Protein AF-A0A8X6VRU9-F1 (afdb_monomer)

Secondary structure (DSSP, 8-state):
--TT-THHHHHHHHHHHHHHHHHHHHHTT----HHHHHHHHHHHHHHHHHS-SSPPPS-TT------HHHHHHSS-TTSPPPP--TTS-S----TT--

Foldseek 3Di:
DPPPCCVVVPVVVVVVVQLVVQLCVVCPPDDDDPVVVVVSSVVSVLCQQQDAPDDADPDPVGRDGDGNVCVVPVDHPPDDDDPDCPPPDPPPPPPPPD

Nearest PDB structures (foldseek):
  7ku7-assembly1_C  TM=6.496E-01  e=4.834E+00  Rous sarcoma virus (strain Schmidt-Ruppin A)
  7ku7-assembly1_F  TM=6.494E-01  e=5.886E+00  Rous sarcoma virus (strain Schmidt-Ruppin A)
  8aqu-assembly1_A  TM=2.360E-01  e=4.527E+00  Mus musculus

pLDDT: mean 82.71, std 13.65, range [41.28, 97.44]

Mean predicted aligned error: 10.75 Å

Solvent-accessible surface area (backbone atoms only — not comparable to full-atom values): 6355 Å² total; per-residue (Å²): 129,70,98,85,49,72,72,73,49,52,62,60,52,51,49,53,52,50,51,52,56,50,49,52,70,76,50,67,88,66,90,70,56,71,67,58,48,50,52,52,51,54,52,52,50,51,50,61,30,60,38,66,77,47,75,71,57,89,49,85,91,42,85,70,53,54,25,58,23,32,78,74,72,74,39,63,78,85,52,82,80,75,79,83,60,87,82,54,71,99,75,76,85,68,68,90,79,127

Sequence (98 aa):
MPPRAPNFGVLWEAGVKSFKFYLKRAVGNLKMTLEEFLTIITQIEGILNSRPITPLSEDIDDLEVLTPGHFLIGRPITSISEPNLLDKTENTLSRWQN

Organism: Trichonephila clavipes (NCBI:txid2585209)

Radius of gyration: 19.53 Å; Cα contacts (8 Å, |Δi|>4): 53; chains: 1; bounding box: 42×51×41 Å

Structure (mmCIF, N/CA/C/O backbone):
data_AF-A0A8X6VRU9-F1
#
_entry.id   AF-A0A8X6VRU9-F1
#
loop_
_atom_site.group_PDB
_atom_site.id
_atom_site.type_symbol
_atom_site.label_atom_id
_atom_site.label_alt_id
_atom_site.label_comp_id
_atom_site.label_asym_id
_atom_site.label_entity_id
_ato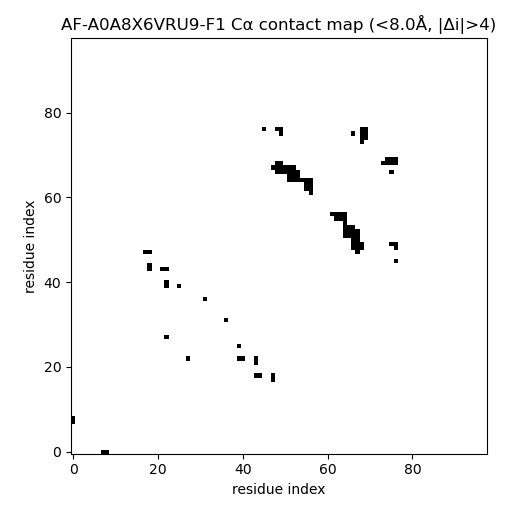m_site.label_seq_id
_atom_site.pdbx_PDB_ins_code
_atom_site.Cartn_x
_atom_site.Cartn_y
_atom_site.Cartn_z
_atom_site.occupancy
_atom_site.B_iso_or_equiv
_atom_site.auth_seq_id
_atom_site.auth_comp_id
_atom_site.auth_asym_id
_atom_site.auth_atom_id
_atom_site.pdbx_PDB_model_num
ATOM 1 N N . MET A 1 1 ? 16.841 -5.856 13.424 1.00 58.09 1 MET A N 1
ATOM 2 C CA . MET A 1 1 ? 17.629 -5.379 12.263 1.00 58.09 1 MET A CA 1
ATOM 3 C C . MET A 1 1 ? 19.104 -5.520 12.592 1.00 58.09 1 MET A C 1
ATOM 5 O O . MET A 1 1 ? 19.444 -5.291 13.751 1.00 58.09 1 MET A O 1
ATOM 9 N N . PRO A 1 2 ? 19.968 -5.925 11.646 1.00 66.12 2 PRO A N 1
ATOM 10 C CA . PRO A 1 2 ? 21.389 -6.048 11.930 1.00 66.12 2 PRO A CA 1
ATOM 11 C C . PRO A 1 2 ? 21.961 -4.657 12.267 1.00 66.12 2 PRO A C 1
ATOM 13 O O . PRO A 1 2 ? 21.716 -3.720 11.506 1.00 66.12 2 PRO A O 1
ATOM 16 N N . PRO A 1 3 ? 22.748 -4.497 13.347 1.00 61.38 3 PRO A N 1
ATOM 17 C CA . PRO A 1 3 ? 23.257 -3.196 13.808 1.00 61.38 3 PRO A CA 1
ATOM 18 C C . PRO A 1 3 ? 24.145 -2.419 12.815 1.00 61.38 3 PRO A C 1
ATOM 20 O O . PRO A 1 3 ? 24.578 -1.315 13.128 1.00 61.38 3 PRO A O 1
ATOM 23 N N . ARG A 1 4 ? 24.472 -2.985 11.644 1.00 58.00 4 ARG A N 1
ATOM 24 C CA . ARG A 1 4 ? 25.418 -2.422 10.661 1.00 58.00 4 ARG A CA 1
ATOM 25 C C . ARG A 1 4 ? 24.885 -2.370 9.227 1.00 58.00 4 ARG A C 1
ATOM 27 O O . ARG A 1 4 ? 25.672 -2.228 8.299 1.00 58.00 4 ARG A O 1
ATOM 34 N N . ALA A 1 5 ? 23.574 -2.487 9.030 1.00 64.94 5 ALA A N 1
ATOM 35 C CA . ALA A 1 5 ? 22.980 -2.457 7.693 1.00 64.94 5 ALA A CA 1
ATOM 36 C C . ALA A 1 5 ? 21.810 -1.448 7.620 1.00 64.94 5 ALA A C 1
ATOM 38 O O . ALA A 1 5 ? 20.650 -1.843 7.489 1.00 64.94 5 ALA A O 1
ATOM 39 N N . PRO A 1 6 ? 22.094 -0.135 7.760 1.00 62.00 6 PRO A N 1
ATOM 40 C CA . PRO A 1 6 ? 21.073 0.921 7.803 1.00 62.00 6 PRO A CA 1
ATOM 41 C C . PRO A 1 6 ? 20.242 1.014 6.513 1.00 62.00 6 PRO A C 1
ATOM 43 O O . PRO A 1 6 ? 19.087 1.425 6.545 1.00 62.00 6 PRO A O 1
ATOM 46 N N . ASN A 1 7 ? 20.787 0.554 5.386 1.00 67.62 7 ASN A N 1
ATOM 47 C CA . ASN A 1 7 ? 20.081 0.443 4.110 1.00 67.62 7 ASN A CA 1
ATOM 48 C C . ASN A 1 7 ? 18.876 -0.520 4.143 1.00 67.62 7 ASN A C 1
ATOM 50 O O . ASN A 1 7 ? 17.907 -0.275 3.429 1.00 67.62 7 ASN A O 1
ATOM 54 N N . PHE A 1 8 ? 18.873 -1.556 4.992 1.00 66.56 8 PHE A N 1
ATOM 55 C CA . PHE A 1 8 ? 17.709 -2.446 5.148 1.00 66.56 8 PHE A CA 1
ATOM 56 C C . PHE A 1 8 ? 16.517 -1.742 5.814 1.00 66.56 8 PHE A C 1
ATOM 58 O O . PHE A 1 8 ? 15.382 -2.197 5.686 1.00 66.56 8 PHE A O 1
ATOM 65 N N . GLY A 1 9 ? 16.758 -0.625 6.508 1.00 77.50 9 GLY A N 1
ATOM 66 C CA . GLY A 1 9 ? 15.706 0.188 7.113 1.00 77.50 9 GLY A CA 1
ATOM 67 C C . GLY A 1 9 ? 14.923 1.024 6.095 1.00 77.50 9 GLY A C 1
ATOM 68 O O . GLY A 1 9 ? 13.719 1.224 6.213 1.00 77.50 9 GLY A O 1
ATOM 69 N N . VAL A 1 10 ? 15.593 1.463 5.034 1.00 81.75 10 VAL A N 1
ATOM 70 C CA . VAL A 1 10 ? 15.065 2.497 4.136 1.00 81.75 10 VAL A CA 1
ATOM 71 C C . VAL A 1 10 ? 13.788 2.054 3.415 1.00 81.75 10 VAL A C 1
ATOM 73 O O . VAL A 1 10 ? 12.865 2.852 3.251 1.00 81.75 10 VAL A O 1
ATOM 76 N N . LEU A 1 11 ? 13.698 0.782 3.008 1.00 81.50 11 LEU A N 1
ATOM 77 C CA . LEU A 1 11 ? 12.546 0.285 2.251 1.00 81.50 11 LEU A CA 1
ATOM 78 C C . LEU A 1 11 ? 11.267 0.237 3.101 1.00 81.50 11 LEU A C 1
ATOM 80 O O . LEU A 1 11 ? 10.218 0.712 2.662 1.00 81.50 11 LEU A O 1
ATOM 84 N N . TRP A 1 12 ? 11.342 -0.295 4.326 1.00 83.44 12 TRP A N 1
ATOM 85 C CA . TRP A 1 12 ? 10.164 -0.351 5.199 1.00 83.44 12 TRP A CA 1
ATOM 86 C C . TRP A 1 12 ? 9.767 1.054 5.674 1.00 83.44 12 TRP A C 1
ATOM 88 O O . TRP A 1 12 ? 8.577 1.363 5.738 1.00 83.44 12 TRP A O 1
ATOM 98 N N . GLU A 1 13 ? 10.738 1.937 5.931 1.00 90.62 13 GLU A N 1
ATOM 99 C CA . GLU A 1 13 ? 10.483 3.339 6.281 1.00 90.62 13 GLU A CA 1
ATOM 100 C C . GLU A 1 13 ? 9.751 4.076 5.153 1.00 90.62 13 GLU A C 1
ATOM 102 O O . GLU A 1 13 ? 8.784 4.804 5.406 1.00 90.62 13 GLU A O 1
ATOM 107 N N . ALA A 1 14 ? 10.153 3.849 3.897 1.00 89.69 14 ALA A N 1
ATOM 108 C CA . ALA A 1 14 ? 9.470 4.382 2.722 1.00 89.69 14 ALA A CA 1
ATOM 109 C C . ALA A 1 14 ? 8.032 3.844 2.597 1.00 89.69 14 ALA A C 1
ATOM 111 O O . ALA A 1 14 ? 7.109 4.610 2.294 1.00 89.69 14 ALA A O 1
ATOM 112 N N . GLY A 1 15 ? 7.820 2.559 2.900 1.00 90.56 15 GLY A N 1
ATOM 113 C CA . GLY A 1 15 ? 6.492 1.946 2.979 1.00 90.56 15 GLY A CA 1
ATOM 114 C C . GLY A 1 15 ? 5.604 2.618 4.030 1.00 90.56 15 GLY A C 1
ATOM 115 O O . GLY A 1 15 ? 4.507 3.081 3.717 1.00 90.56 15 GLY A O 1
ATOM 116 N N . VAL A 1 16 ? 6.109 2.785 5.256 1.00 94.12 16 VAL A N 1
ATOM 117 C CA . VAL A 1 16 ? 5.385 3.452 6.354 1.00 94.12 16 VAL A CA 1
ATOM 118 C C . VAL A 1 16 ? 5.077 4.911 6.027 1.00 94.12 16 VAL A C 1
ATOM 120 O O . VAL A 1 16 ? 3.980 5.395 6.319 1.00 94.12 16 VAL A O 1
ATOM 123 N N . LYS A 1 17 ? 6.016 5.626 5.400 1.00 95.62 17 LYS A N 1
ATOM 124 C CA . LYS A 1 17 ? 5.803 7.004 4.942 1.00 95.62 17 LYS A CA 1
ATOM 125 C C . LYS A 1 17 ? 4.666 7.084 3.918 1.00 95.62 17 LYS A C 1
ATOM 127 O O . LYS A 1 17 ? 3.799 7.948 4.048 1.00 95.62 17 LYS A O 1
ATOM 132 N N . SER A 1 18 ? 4.651 6.175 2.945 1.00 94.81 18 SER A N 1
ATOM 133 C CA . SER A 1 18 ? 3.620 6.103 1.901 1.00 94.81 18 SER A CA 1
ATOM 134 C C . SER A 1 18 ? 2.250 5.760 2.488 1.00 94.81 18 SER A C 1
ATOM 136 O O . SER A 1 18 ? 1.274 6.454 2.217 1.00 94.81 18 SER A O 1
ATOM 138 N N . PHE A 1 19 ? 2.180 4.771 3.380 1.00 96.31 19 PH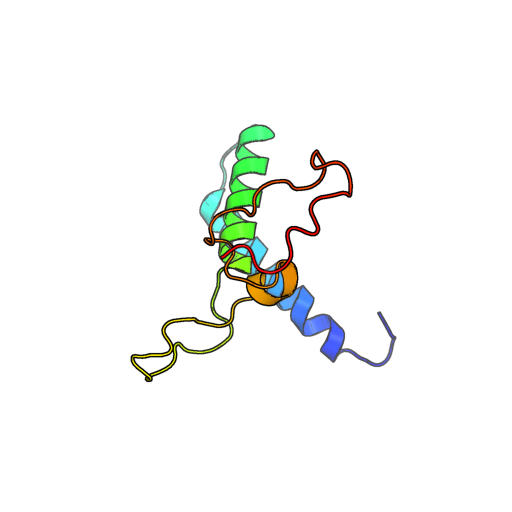E A N 1
ATOM 139 C CA . PHE A 1 19 ? 0.946 4.409 4.076 1.00 96.31 19 PHE A CA 1
ATOM 140 C C . PHE A 1 19 ? 0.351 5.592 4.851 1.00 96.31 19 PHE A C 1
ATOM 142 O O . PHE A 1 19 ? -0.809 5.950 4.654 1.00 96.31 19 PHE A O 1
ATOM 149 N N . LYS A 1 20 ? 1.163 6.267 5.679 1.00 96.19 20 LYS A N 1
ATOM 150 C CA . LYS A 1 20 ? 0.725 7.445 6.450 1.00 96.19 20 LYS A CA 1
ATOM 151 C C . LYS A 1 20 ? 0.227 8.576 5.550 1.00 96.19 20 LYS A C 1
ATOM 153 O O . LYS A 1 20 ? -0.726 9.264 5.917 1.00 96.19 20 LYS A O 1
ATOM 158 N N . PHE A 1 21 ? 0.861 8.775 4.393 1.00 96.31 21 PHE A N 1
ATOM 159 C CA . PHE A 1 21 ? 0.445 9.780 3.419 1.00 96.31 21 PHE A CA 1
ATOM 160 C C . PHE A 1 21 ? -0.980 9.524 2.912 1.00 96.31 21 PHE A C 1
ATOM 162 O O . PHE A 1 21 ? -1.809 10.435 2.964 1.00 96.31 21 PHE A O 1
ATOM 169 N N . TYR A 1 22 ? -1.284 8.299 2.478 1.00 96.62 22 TYR A N 1
ATOM 170 C CA . TYR A 1 22 ? -2.628 7.954 2.008 1.00 96.62 22 TYR A CA 1
ATOM 171 C C . TYR A 1 22 ? -3.648 7.946 3.145 1.00 96.62 22 TYR A C 1
ATOM 173 O O . TYR A 1 22 ? -4.713 8.541 3.001 1.00 96.62 22 TYR A O 1
ATOM 181 N N . LEU A 1 23 ? -3.296 7.376 4.301 1.00 96.38 23 LEU A N 1
ATOM 182 C CA . LEU A 1 23 ? -4.187 7.298 5.457 1.00 96.38 23 LEU A CA 1
ATOM 183 C C . LEU A 1 23 ? -4.655 8.685 5.907 1.00 96.38 23 LEU A C 1
ATOM 185 O O . LEU A 1 23 ? -5.850 8.912 6.077 1.00 96.38 23 LEU A O 1
ATOM 189 N N . LYS A 1 24 ? -3.731 9.645 6.036 1.00 95.50 24 LYS A N 1
ATOM 190 C CA 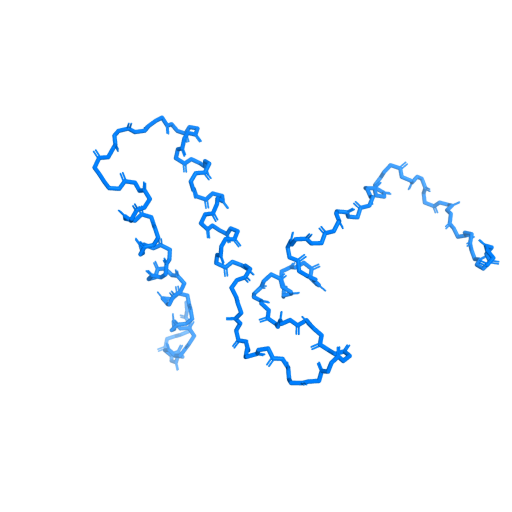. LYS A 1 24 ? -4.071 11.013 6.450 1.00 95.50 24 LYS A CA 1
ATOM 191 C C . LYS A 1 24 ? -5.020 11.701 5.462 1.00 95.50 24 LYS A C 1
ATOM 193 O O . LYS A 1 24 ? -5.853 12.496 5.887 1.00 95.50 24 LYS A O 1
ATOM 198 N N . ARG A 1 25 ? -4.894 11.411 4.162 1.00 94.94 25 ARG A N 1
ATOM 199 C CA . ARG A 1 25 ? -5.744 11.987 3.105 1.00 94.94 25 ARG A CA 1
ATOM 200 C C . ARG A 1 25 ? -7.116 11.325 3.029 1.00 94.94 25 ARG A C 1
ATOM 202 O O . ARG A 1 25 ? -8.086 12.030 2.794 1.00 94.94 25 ARG A O 1
ATOM 209 N N . ALA A 1 26 ? -7.183 10.010 3.220 1.00 94.25 26 ALA A N 1
ATOM 210 C CA . ALA A 1 26 ? -8.435 9.260 3.185 1.00 94.25 26 ALA A CA 1
ATOM 211 C C . ALA A 1 26 ? -9.301 9.529 4.427 1.00 94.25 26 ALA A C 1
ATOM 213 O O . ALA A 1 26 ? -10.508 9.697 4.310 1.00 94.25 26 ALA A O 1
ATOM 214 N N . VAL A 1 27 ? -8.680 9.602 5.609 1.00 94.12 27 VAL A N 1
ATOM 215 C CA . VAL A 1 27 ? -9.391 9.689 6.896 1.00 94.12 27 VAL A CA 1
ATOM 216 C C . VAL A 1 27 ? -9.625 11.129 7.355 1.00 94.12 27 VAL A C 1
ATOM 218 O O . VAL A 1 27 ? -10.694 11.462 7.866 1.00 94.12 27 VAL A O 1
ATOM 221 N N . GLY A 1 28 ? -8.617 11.998 7.232 1.00 89.25 28 GLY A N 1
ATOM 222 C CA . GLY A 1 28 ? -8.672 13.344 7.805 1.00 89.25 28 GLY A CA 1
ATOM 223 C C . GLY A 1 28 ? -8.974 13.330 9.312 1.00 89.25 28 GLY A C 1
ATOM 224 O O . GLY A 1 28 ? -8.224 12.742 10.087 1.00 89.25 28 GLY A O 1
ATOM 225 N N . ASN A 1 29 ? -10.070 13.988 9.710 1.00 88.56 29 ASN A N 1
ATOM 226 C CA . ASN A 1 29 ? -10.545 14.094 11.100 1.00 88.56 29 ASN A CA 1
ATOM 227 C C . ASN A 1 29 ? -11.848 13.306 11.353 1.00 88.56 29 ASN A C 1
ATOM 229 O O . ASN A 1 29 ? -12.570 13.591 12.312 1.00 88.56 29 ASN A O 1
ATOM 233 N N . LEU A 1 30 ? -12.196 12.365 10.474 1.00 91.19 30 LEU A N 1
ATOM 234 C CA . LEU A 1 30 ? -13.435 11.601 10.587 1.00 91.19 30 LEU A CA 1
ATOM 235 C C . LEU A 1 30 ? -13.368 10.611 11.757 1.00 91.19 30 LEU A C 1
ATOM 237 O O . LEU A 1 30 ? -12.348 9.962 11.991 1.00 91.19 30 LEU A O 1
ATOM 241 N N . LYS A 1 31 ? -14.483 10.474 12.481 1.00 90.50 31 LYS A N 1
ATOM 242 C CA . LYS A 1 31 ? -14.697 9.347 13.394 1.00 90.50 31 LYS A CA 1
ATOM 243 C C . LYS A 1 31 ? -15.269 8.203 12.573 1.00 90.50 31 LYS A C 1
ATOM 245 O O . LYS A 1 31 ? -16.314 8.376 11.958 1.00 90.50 31 LYS A O 1
ATOM 250 N N . MET A 1 32 ? -14.579 7.074 12.574 1.00 93.38 32 MET A N 1
ATOM 251 C CA . MET A 1 32 ? -14.959 5.888 11.815 1.00 93.38 32 MET A CA 1
ATOM 252 C C . MET A 1 32 ? -15.180 4.724 12.766 1.00 93.38 32 MET A C 1
ATOM 254 O O . MET A 1 32 ? -14.552 4.629 13.825 1.00 93.38 32 MET A O 1
ATOM 258 N N . THR A 1 33 ? -16.062 3.831 12.359 1.00 96.69 33 THR A N 1
ATOM 259 C CA . THR A 1 33 ? -16.172 2.490 12.916 1.00 96.69 33 THR A CA 1
ATOM 260 C C . THR A 1 33 ? -14.932 1.662 12.569 1.00 96.69 33 THR A C 1
ATOM 262 O O . THR A 1 33 ? -14.126 2.016 11.702 1.00 96.69 33 THR A O 1
ATOM 265 N N . LEU A 1 34 ? -14.772 0.526 13.251 1.00 96.12 34 LEU A N 1
ATOM 266 C CA . LEU A 1 34 ? -13.698 -0.417 12.947 1.00 96.12 34 LEU A CA 1
ATOM 267 C C . LEU A 1 34 ? -13.797 -0.942 11.505 1.00 96.12 34 LEU A C 1
ATOM 269 O O . LEU A 1 34 ? -12.779 -1.064 10.833 1.00 96.12 34 LEU A O 1
ATOM 273 N N . GLU A 1 35 ? -15.008 -1.224 11.028 1.00 97.44 35 GLU A N 1
ATOM 274 C CA . GLU A 1 35 ? -15.254 -1.768 9.688 1.00 97.44 35 GLU A CA 1
ATOM 275 C C . GLU A 1 35 ? -14.861 -0.780 8.580 1.00 97.44 35 GLU A C 1
ATOM 277 O O . GLU A 1 35 ? -14.152 -1.137 7.636 1.00 97.44 35 GLU A O 1
ATOM 282 N N . GLU A 1 36 ? -15.237 0.490 8.733 1.00 96.12 36 GLU A N 1
ATOM 283 C CA . GLU A 1 36 ? -14.834 1.560 7.815 1.00 96.12 36 GLU A CA 1
ATOM 284 C C . GLU A 1 36 ? -13.311 1.743 7.811 1.00 96.12 36 GLU A C 1
ATOM 286 O O . GLU A 1 36 ? -12.694 1.868 6.752 1.00 96.12 36 GLU A O 1
ATOM 291 N N . PHE A 1 37 ? -12.681 1.703 8.990 1.00 95.62 37 PHE A N 1
ATOM 292 C CA . PHE A 1 37 ? -11.230 1.819 9.103 1.00 95.62 37 PHE A CA 1
ATOM 293 C C . PHE A 1 37 ? -10.498 0.657 8.419 1.00 95.62 37 PHE A C 1
ATOM 295 O O . PHE A 1 37 ? -9.543 0.888 7.676 1.00 95.62 37 PHE A O 1
ATOM 302 N N . LEU A 1 38 ? -10.960 -0.579 8.629 1.00 96.94 38 LEU A N 1
ATOM 303 C CA . LEU A 1 38 ? -10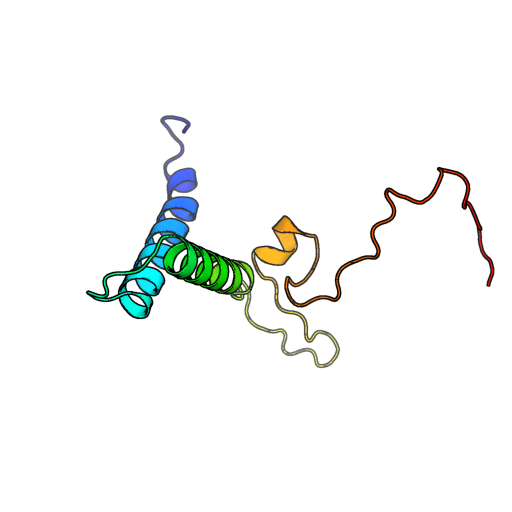.404 -1.764 7.974 1.00 96.94 38 LEU A CA 1
ATOM 304 C C . LEU A 1 38 ? -10.535 -1.667 6.455 1.00 96.94 38 LEU A C 1
ATOM 306 O O . LEU A 1 38 ? -9.557 -1.892 5.747 1.00 96.94 38 LEU A O 1
ATOM 310 N N . THR A 1 39 ? -11.696 -1.234 5.965 1.00 96.56 39 THR A N 1
ATOM 311 C CA . THR A 1 39 ? -11.934 -1.038 4.531 1.00 96.56 39 THR A CA 1
ATOM 312 C C . THR A 1 39 ? -10.930 -0.056 3.924 1.00 96.56 39 THR A C 1
ATOM 314 O O . THR A 1 39 ? -10.331 -0.337 2.884 1.00 96.56 39 THR A O 1
ATOM 317 N N . ILE A 1 40 ? -10.688 1.079 4.587 1.00 96.44 40 ILE A N 1
ATOM 318 C CA . ILE A 1 40 ? -9.709 2.073 4.126 1.00 96.44 40 ILE A CA 1
ATOM 319 C C . ILE A 1 40 ? -8.296 1.488 4.117 1.00 96.44 40 ILE A C 1
ATOM 321 O O . ILE A 1 40 ? -7.555 1.699 3.156 1.00 96.44 40 ILE A O 1
ATOM 325 N N . ILE A 1 41 ? -7.906 0.746 5.156 1.00 96.19 41 ILE A N 1
ATOM 326 C CA . ILE A 1 41 ? -6.585 0.110 5.202 1.00 96.19 41 ILE A CA 1
ATOM 327 C C . ILE A 1 41 ? -6.414 -0.871 4.043 1.00 96.19 41 ILE A C 1
ATOM 329 O O . ILE A 1 41 ? -5.395 -0.796 3.360 1.00 96.19 41 ILE A O 1
ATOM 333 N N . THR A 1 42 ? -7.403 -1.726 3.777 1.00 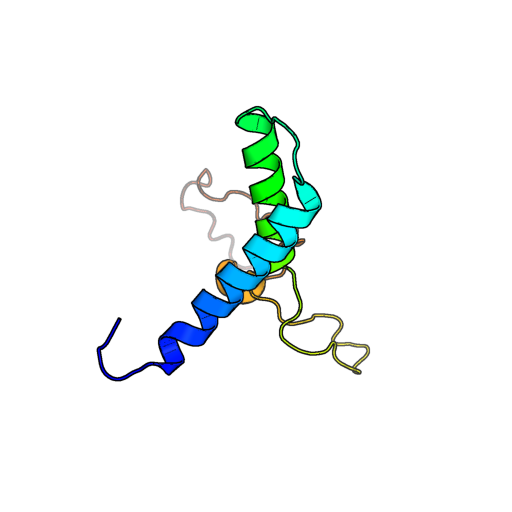95.69 42 THR A N 1
ATOM 334 C CA . THR A 1 42 ? -7.362 -2.681 2.660 1.00 95.69 42 THR A CA 1
ATOM 335 C C . THR A 1 42 ? -7.230 -1.971 1.312 1.00 95.69 42 THR A C 1
ATOM 337 O O . THR A 1 42 ? -6.459 -2.395 0.453 1.00 95.69 42 THR A O 1
ATOM 340 N N . GLN A 1 43 ? -7.916 -0.841 1.118 1.00 95.56 43 GLN A N 1
ATOM 341 C CA . GLN A 1 43 ? -7.762 -0.041 -0.101 1.00 95.56 43 GLN A CA 1
ATOM 342 C C . GLN A 1 43 ? -6.358 0.564 -0.223 1.00 95.56 43 GLN A C 1
ATOM 344 O O . GLN A 1 43 ? -5.755 0.515 -1.296 1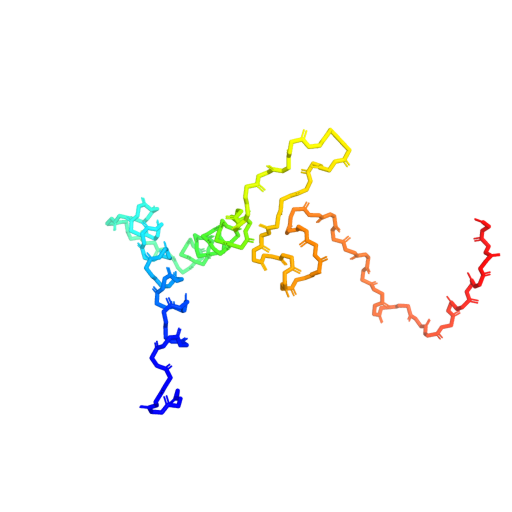.00 95.56 43 GLN A O 1
ATOM 349 N N . ILE A 1 44 ? -5.810 1.116 0.866 1.00 96.38 44 ILE A N 1
ATOM 350 C CA . ILE A 1 44 ? -4.450 1.674 0.877 1.00 96.38 44 ILE A CA 1
ATOM 351 C C . ILE A 1 44 ? -3.420 0.582 0.588 1.00 96.38 44 ILE A C 1
ATOM 353 O O . ILE A 1 44 ? -2.507 0.806 -0.203 1.00 96.38 44 ILE A O 1
ATOM 357 N N . GLU A 1 45 ? -3.564 -0.594 1.193 1.00 94.06 45 GLU A N 1
ATOM 358 C CA . GLU A 1 45 ? -2.729 -1.759 0.910 1.00 94.06 45 GLU A CA 1
ATOM 359 C C . GLU A 1 45 ? -2.761 -2.113 -0.582 1.00 94.06 45 GLU A C 1
ATOM 361 O O . GLU A 1 45 ? -1.707 -2.215 -1.213 1.00 94.06 45 GLU A O 1
ATOM 366 N N . GLY A 1 46 ? -3.959 -2.216 -1.168 1.00 92.69 46 GLY A N 1
ATOM 367 C CA . GLY A 1 46 ? -4.131 -2.483 -2.595 1.00 92.69 46 GLY A CA 1
ATOM 368 C C . GLY A 1 46 ? -3.427 -1.449 -3.479 1.00 92.69 46 GLY A C 1
ATOM 369 O O . GLY A 1 46 ? -2.741 -1.821 -4.433 1.00 92.69 46 GLY A O 1
ATOM 370 N N . ILE A 1 47 ? -3.522 -0.160 -3.131 1.00 93.44 47 ILE A N 1
ATOM 371 C CA . ILE A 1 47 ? -2.825 0.929 -3.834 1.00 93.44 47 ILE A CA 1
ATOM 372 C C . ILE A 1 47 ? -1.307 0.760 -3.740 1.00 93.44 47 ILE A C 1
ATOM 374 O O . ILE A 1 47 ? -0.615 0.852 -4.754 1.00 93.44 47 ILE A O 1
ATOM 378 N N . LEU A 1 48 ? -0.774 0.526 -2.539 1.00 93.69 48 LEU A N 1
ATOM 379 C CA . LEU A 1 48 ? 0.669 0.402 -2.329 1.00 93.69 48 LEU A CA 1
ATOM 380 C C . LEU A 1 48 ? 1.244 -0.807 -3.070 1.00 93.69 48 LEU A C 1
ATOM 382 O O . LEU A 1 48 ? 2.299 -0.689 -3.691 1.00 93.69 48 LEU A O 1
ATOM 386 N N . ASN A 1 49 ? 0.535 -1.934 -3.056 1.00 92.75 49 ASN A N 1
ATOM 387 C CA . ASN A 1 49 ? 0.995 -3.155 -3.704 1.00 92.75 49 ASN A CA 1
ATOM 388 C C . ASN A 1 49 ? 0.795 -3.145 -5.228 1.00 92.75 49 ASN A C 1
ATOM 390 O O . ASN A 1 49 ? 1.513 -3.843 -5.939 1.00 92.75 49 ASN A O 1
ATOM 394 N N . SER A 1 50 ? -0.122 -2.330 -5.753 1.00 90.56 50 SER A N 1
ATOM 395 C CA . SER A 1 50 ? -0.336 -2.186 -7.204 1.00 90.56 50 SER A CA 1
ATOM 396 C C . SER A 1 50 ? 0.486 -1.055 -7.828 1.00 90.56 50 SER A C 1
ATOM 398 O O . SER A 1 50 ? 0.458 -0.870 -9.042 1.00 90.56 50 SER A O 1
ATOM 400 N N . ARG A 1 51 ? 1.214 -0.271 -7.024 1.00 90.00 51 ARG A N 1
ATOM 401 C CA . ARG A 1 51 ? 1.993 0.868 -7.516 1.00 90.00 51 ARG A CA 1
ATOM 402 C C . ARG A 1 51 ? 3.211 0.390 -8.325 1.00 90.00 51 ARG A C 1
ATOM 404 O O . ARG A 1 51 ? 4.005 -0.380 -7.788 1.00 90.00 51 ARG A O 1
ATOM 411 N N . PRO A 1 52 ? 3.428 0.897 -9.550 1.00 90.50 52 PRO A N 1
ATOM 412 C CA . PRO A 1 52 ? 4.639 0.633 -10.325 1.00 90.50 52 PRO A CA 1
ATOM 413 C C . PRO A 1 52 ? 5.932 0.941 -9.560 1.00 90.50 52 PRO A C 1
ATOM 415 O O . PRO A 1 52 ? 6.062 2.015 -8.961 1.00 90.50 52 PRO A O 1
ATOM 418 N N . ILE A 1 53 ? 6.893 0.015 -9.598 1.00 90.12 53 ILE A N 1
ATOM 419 C CA . ILE A 1 53 ? 8.281 0.245 -9.156 1.00 90.12 53 ILE A CA 1
ATOM 420 C C . ILE A 1 53 ? 9.240 0.455 -10.328 1.00 90.12 53 ILE A C 1
ATOM 422 O O . ILE A 1 53 ? 10.311 1.028 -10.138 1.00 90.12 53 ILE A O 1
ATOM 426 N N . THR A 1 54 ? 8.844 0.037 -11.528 1.00 87.81 54 THR A N 1
ATOM 427 C CA . THR A 1 54 ? 9.531 0.333 -12.787 1.00 87.81 54 THR A CA 1
ATOM 428 C C . THR A 1 54 ? 8.646 1.229 -13.655 1.00 87.81 54 THR A C 1
ATOM 430 O O . THR A 1 54 ? 7.428 1.260 -13.460 1.00 87.81 54 THR A O 1
ATOM 433 N N . PRO A 1 55 ? 9.222 1.994 -14.596 1.00 85.81 55 PRO A N 1
ATOM 434 C CA . PRO A 1 55 ? 8.431 2.591 -15.666 1.00 85.81 55 PRO A CA 1
ATOM 435 C C . PRO A 1 55 ? 7.731 1.500 -16.489 1.00 85.81 55 PRO A C 1
ATOM 437 O O . PRO A 1 55 ? 8.164 0.345 -16.492 1.00 85.81 55 PRO A O 1
ATOM 440 N N . LEU A 1 56 ? 6.646 1.882 -17.165 1.00 86.19 56 LEU A N 1
ATOM 441 C CA . LEU A 1 56 ? 6.014 1.039 -18.178 1.00 86.19 56 LEU A CA 1
ATOM 442 C C . LEU A 1 56 ? 6.984 0.862 -19.355 1.00 86.19 56 LEU A C 1
ATOM 444 O O . LEU A 1 56 ? 7.705 1.806 -19.688 1.00 86.19 56 LEU A O 1
ATOM 448 N N . SER A 1 57 ? 6.999 -0.328 -19.952 1.00 86.81 57 SER A N 1
ATOM 449 C CA . SER A 1 57 ? 7.780 -0.587 -21.160 1.00 86.81 57 SER A CA 1
ATOM 450 C C . SER A 1 57 ? 7.283 0.269 -22.331 1.00 86.81 57 SER A C 1
ATOM 452 O O . SER A 1 57 ? 6.108 0.633 -22.402 1.00 86.81 57 SER A O 1
ATOM 454 N N . GLU A 1 58 ? 8.188 0.607 -23.249 1.00 85.88 58 GLU A N 1
ATOM 455 C CA . GLU A 1 58 ? 7.836 1.228 -24.536 1.00 85.88 58 GLU A CA 1
ATOM 456 C C . GLU A 1 58 ? 7.487 0.176 -25.602 1.00 85.88 58 GLU A C 1
ATOM 458 O O . GLU A 1 58 ? 7.010 0.526 -26.683 1.00 85.88 58 GLU A O 1
ATOM 463 N N . ASP A 1 59 ? 7.730 -1.103 -25.305 1.00 88.12 59 ASP A N 1
ATOM 464 C CA . ASP A 1 59 ? 7.371 -2.215 -26.174 1.00 88.12 59 ASP A CA 1
ATOM 465 C C . ASP A 1 59 ? 5.850 -2.431 -26.159 1.00 88.12 59 ASP A C 1
ATOM 467 O O . ASP A 1 59 ? 5.219 -2.515 -25.107 1.00 88.12 59 ASP A O 1
ATOM 471 N N . ILE A 1 60 ? 5.257 -2.516 -27.349 1.00 81.69 60 ILE A N 1
ATOM 472 C CA . ILE A 1 60 ? 3.813 -2.699 -27.533 1.00 81.69 60 ILE A CA 1
ATOM 473 C C . ILE A 1 60 ? 3.385 -4.096 -27.062 1.00 81.69 60 ILE A C 1
ATOM 475 O O . ILE A 1 60 ? 2.246 -4.267 -26.625 1.00 81.69 60 ILE A O 1
ATOM 479 N N . ASP A 1 61 ? 4.297 -5.070 -27.124 1.00 85.44 61 ASP A N 1
ATOM 480 C CA . ASP A 1 61 ? 4.041 -6.447 -26.709 1.00 85.44 61 ASP A CA 1
ATOM 481 C C . ASP A 1 61 ? 4.243 -6.659 -25.191 1.00 85.44 61 ASP A C 1
ATOM 483 O O . ASP A 1 61 ? 3.801 -7.677 -24.656 1.00 85.44 61 ASP A O 1
ATOM 487 N N . ASP A 1 62 ? 4.838 -5.691 -24.475 1.00 82.12 62 ASP A N 1
ATOM 488 C CA . ASP A 1 62 ? 5.070 -5.734 -23.023 1.00 82.12 62 ASP A CA 1
ATOM 489 C C . ASP A 1 62 ? 4.313 -4.614 -22.293 1.00 82.12 62 ASP A C 1
ATOM 491 O O . ASP A 1 62 ? 4.837 -3.552 -21.959 1.00 82.12 62 ASP A O 1
ATOM 495 N N . LEU A 1 63 ? 3.031 -4.857 -22.035 1.00 77.38 63 LEU A N 1
ATOM 496 C CA . LEU A 1 63 ? 2.153 -3.892 -21.365 1.00 77.38 63 LEU A CA 1
ATOM 497 C C . LEU A 1 63 ? 2.149 -4.039 -19.835 1.00 77.38 63 LEU A C 1
ATOM 499 O O . LEU A 1 63 ? 1.374 -3.358 -19.155 1.00 77.38 63 LEU A O 1
ATOM 503 N N . GLU A 1 64 ? 2.968 -4.935 -19.279 1.00 83.94 64 GLU A N 1
ATOM 504 C CA . GLU A 1 64 ? 2.981 -5.223 -17.850 1.00 83.94 64 GLU A CA 1
ATOM 505 C C . GLU A 1 64 ? 4.046 -4.394 -17.129 1.00 83.94 64 GLU A C 1
ATOM 507 O O . GLU A 1 64 ? 5.191 -4.259 -17.551 1.00 83.94 64 GLU A O 1
ATOM 512 N N . VAL A 1 65 ? 3.661 -3.801 -16.001 1.00 89.25 65 VAL A N 1
ATOM 513 C CA . VAL A 1 65 ? 4.573 -3.011 -15.176 1.00 89.25 65 VAL A CA 1
ATOM 514 C C . VAL A 1 65 ? 4.875 -3.749 -13.887 1.00 89.25 65 VAL A C 1
ATOM 516 O O . VAL A 1 65 ? 3.967 -4.244 -13.221 1.00 89.25 65 VAL A O 1
ATOM 519 N N . LEU A 1 66 ? 6.145 -3.780 -13.486 1.00 90.12 66 LEU A N 1
ATOM 520 C CA . LEU A 1 66 ? 6.534 -4.440 -12.251 1.00 90.12 66 LEU A CA 1
ATOM 521 C C . LEU A 1 66 ? 6.023 -3.641 -11.045 1.00 90.12 66 LEU A C 1
ATOM 523 O O . LEU A 1 66 ? 6.274 -2.440 -10.903 1.00 90.12 66 LEU A O 1
ATOM 527 N N . THR A 1 67 ? 5.321 -4.325 -10.146 1.00 91.56 67 THR A N 1
ATOM 528 C CA . THR A 1 67 ? 4.750 -3.766 -8.906 1.00 91.56 67 THR A CA 1
ATOM 529 C C . THR A 1 67 ? 5.141 -4.633 -7.707 1.00 91.56 67 THR A C 1
ATOM 531 O O . THR A 1 67 ? 5.480 -5.804 -7.892 1.00 91.56 67 THR A O 1
ATOM 534 N N . PRO A 1 68 ? 5.062 -4.129 -6.461 1.00 91.00 68 PRO A N 1
ATOM 535 C CA . PRO A 1 68 ? 5.306 -4.944 -5.273 1.00 91.00 68 PRO A CA 1
ATOM 536 C C . PRO A 1 68 ? 4.406 -6.185 -5.203 1.00 91.00 68 PRO A C 1
ATOM 538 O O . PRO A 1 68 ? 4.860 -7.240 -4.771 1.00 91.00 68 PRO A O 1
ATOM 541 N N . GLY A 1 69 ? 3.165 -6.089 -5.690 1.00 90.44 69 GLY A N 1
ATOM 542 C CA . GLY A 1 69 ? 2.221 -7.202 -5.771 1.00 90.44 69 GLY A CA 1
ATOM 543 C C . GLY A 1 69 ? 2.771 -8.403 -6.541 1.00 90.44 69 GLY A C 1
ATOM 544 O O . GLY A 1 69 ? 2.574 -9.532 -6.103 1.00 90.44 69 GLY A O 1
ATOM 545 N N . HIS A 1 70 ? 3.566 -8.179 -7.592 1.00 91.19 70 HIS A N 1
ATOM 546 C CA . HIS A 1 70 ? 4.209 -9.267 -8.337 1.00 91.19 70 HIS A CA 1
ATOM 547 C C . HIS A 1 70 ? 5.133 -10.113 -7.458 1.00 91.19 70 HIS A C 1
ATOM 549 O O . HIS A 1 70 ? 5.182 -11.327 -7.614 1.00 91.19 70 HIS A O 1
ATOM 555 N N . PHE A 1 71 ? 5.821 -9.511 -6.487 1.00 88.88 71 PHE A N 1
ATOM 556 C CA . PHE A 1 71 ? 6.670 -10.258 -5.555 1.00 88.88 71 PHE A CA 1
ATOM 557 C C . PHE A 1 71 ? 5.870 -10.983 -4.470 1.00 88.88 71 PHE A C 1
ATOM 559 O O . PHE A 1 71 ? 6.363 -11.953 -3.902 1.00 88.88 71 PHE A O 1
ATOM 566 N N . LEU A 1 72 ? 4.658 -10.512 -4.163 1.00 86.94 72 LEU A N 1
ATOM 567 C CA . LEU A 1 72 ? 3.803 -11.100 -3.131 1.00 86.94 72 LEU A CA 1
ATOM 568 C C . LEU A 1 72 ? 3.009 -12.301 -3.647 1.00 86.94 72 LEU A C 1
ATOM 570 O O . LEU A 1 72 ? 2.887 -13.294 -2.938 1.00 86.94 72 LEU A O 1
ATOM 574 N N . ILE A 1 73 ? 2.459 -12.201 -4.860 1.00 85.44 73 ILE A N 1
ATOM 575 C CA . ILE A 1 73 ? 1.541 -13.207 -5.419 1.00 85.44 73 ILE A CA 1
ATOM 576 C C . ILE A 1 73 ? 1.995 -13.775 -6.773 1.00 85.44 73 ILE A C 1
ATOM 578 O O . ILE A 1 73 ? 1.288 -14.596 -7.348 1.00 85.44 73 ILE A O 1
ATOM 582 N N . GLY A 1 74 ? 3.141 -13.335 -7.301 1.00 83.62 74 GLY A N 1
ATOM 583 C CA . GLY A 1 74 ? 3.688 -13.790 -8.587 1.00 83.62 74 GLY A CA 1
ATOM 584 C C . GLY A 1 74 ? 3.081 -13.125 -9.828 1.00 83.62 74 GLY A C 1
ATOM 585 O O . GLY A 1 74 ? 3.433 -13.503 -10.938 1.0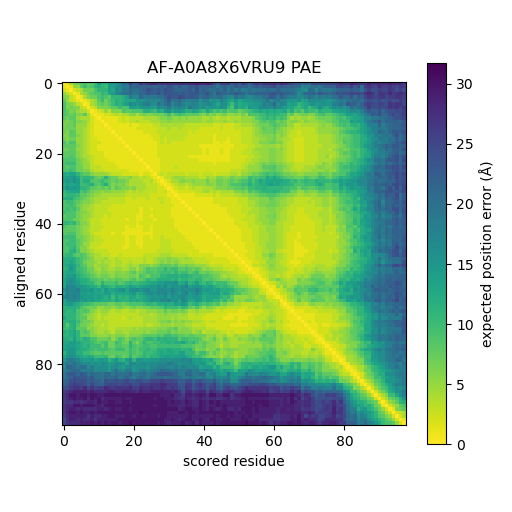0 83.62 74 GLY A O 1
ATOM 586 N N . ARG A 1 75 ? 2.156 -12.171 -9.658 1.00 81.19 75 ARG A N 1
ATOM 587 C CA . ARG A 1 75 ? 1.350 -11.556 -10.730 1.00 81.19 75 ARG A CA 1
ATOM 588 C C . ARG A 1 75 ? 0.732 -10.218 -10.285 1.00 81.19 75 ARG A C 1
ATOM 590 O O . ARG A 1 75 ? 0.811 -9.892 -9.095 1.00 81.19 75 ARG A O 1
ATOM 597 N N . PRO A 1 76 ? 0.072 -9.449 -11.169 1.00 83.44 76 PRO A N 1
ATOM 598 C CA . PRO A 1 76 ? -0.672 -8.262 -10.766 1.00 83.44 76 PRO A CA 1
ATOM 599 C C . PRO A 1 76 ? -1.784 -8.604 -9.773 1.00 83.44 76 PRO A C 1
ATOM 601 O O . PRO A 1 76 ? -2.510 -9.582 -9.948 1.00 83.44 76 PRO A O 1
ATOM 604 N N . ILE A 1 77 ? -1.989 -7.756 -8.763 1.00 81.00 77 ILE A N 1
ATOM 605 C CA . ILE A 1 77 ? -3.081 -7.914 -7.778 1.00 81.00 77 ILE A CA 1
ATOM 606 C C . ILE A 1 77 ? -4.473 -7.827 -8.414 1.00 81.00 77 ILE A C 1
ATOM 608 O O . ILE A 1 77 ? -5.433 -8.371 -7.881 1.00 81.00 77 ILE A O 1
ATOM 612 N N . THR A 1 78 ? -4.581 -7.184 -9.573 1.00 79.25 78 THR A N 1
ATOM 613 C CA . THR A 1 78 ? -5.813 -7.088 -10.364 1.00 79.25 78 THR A CA 1
ATOM 614 C C . THR A 1 78 ? -6.090 -8.326 -11.221 1.00 79.25 78 THR A C 1
ATOM 616 O O . THR A 1 78 ? -7.115 -8.372 -11.899 1.00 79.25 78 THR A O 1
ATOM 619 N N . SER A 1 79 ? -5.191 -9.315 -11.229 1.00 80.38 79 SER A N 1
ATOM 620 C CA . SER A 1 79 ? -5.386 -10.554 -11.981 1.00 80.38 79 SER A CA 1
ATOM 621 C C . SER A 1 79 ? -6.554 -11.376 -11.429 1.00 80.38 79 SER A C 1
ATOM 623 O O . SER A 1 79 ? -6.900 -11.315 -10.247 1.00 80.38 79 SER A O 1
ATOM 625 N N . ILE A 1 80 ? -7.176 -12.163 -12.307 1.00 78.50 80 ILE A N 1
ATOM 626 C CA . ILE A 1 80 ? -8.284 -13.045 -11.936 1.00 78.50 80 ILE A CA 1
ATOM 627 C C . ILE A 1 80 ? -7.782 -14.052 -10.896 1.00 78.50 80 ILE A C 1
ATOM 629 O O . ILE A 1 80 ? -6.755 -14.707 -11.100 1.00 78.50 80 ILE A O 1
ATOM 633 N N . SER A 1 81 ? -8.507 -14.184 -9.783 1.00 74.94 81 SER A N 1
ATOM 634 C CA . SER A 1 81 ? -8.177 -15.148 -8.734 1.00 74.94 81 SER A CA 1
ATOM 635 C C . SER A 1 81 ? -8.082 -16.559 -9.312 1.00 74.94 81 SER A C 1
ATOM 637 O O . SER A 1 81 ? -8.915 -16.969 -10.120 1.00 74.94 81 SER A O 1
ATOM 639 N N . GLU A 1 82 ? -7.052 -17.303 -8.907 1.00 71.69 82 GLU A N 1
ATOM 640 C CA . GLU A 1 82 ? -6.930 -18.694 -9.339 1.00 71.69 82 GLU A CA 1
ATOM 641 C C . GLU A 1 82 ? -8.030 -19.527 -8.679 1.00 71.69 82 GLU A C 1
ATOM 643 O O . GLU A 1 82 ? -8.412 -19.242 -7.536 1.00 71.69 82 GLU A O 1
ATOM 648 N N . PRO A 1 83 ? -8.563 -20.543 -9.377 1.00 75.12 83 PRO A N 1
ATOM 649 C CA . PRO A 1 83 ? -9.534 -21.441 -8.779 1.00 75.12 83 PRO A CA 1
ATOM 650 C C . PRO A 1 83 ? -8.916 -22.103 -7.546 1.00 75.12 83 PRO A C 1
ATOM 652 O O . PRO A 1 83 ? -7.778 -22.567 -7.584 1.00 75.12 83 PRO A O 1
ATOM 655 N N . ASN A 1 84 ? -9.667 -22.157 -6.446 1.00 73.88 84 ASN A N 1
ATOM 656 C CA . ASN A 1 84 ? -9.212 -22.825 -5.235 1.00 73.88 84 ASN A CA 1
ATOM 657 C C . ASN A 1 84 ? -9.085 -24.334 -5.516 1.00 73.88 84 ASN A C 1
ATOM 659 O O . ASN A 1 84 ? -10.083 -25.021 -5.727 1.00 73.88 84 ASN A O 1
ATOM 663 N N . LEU A 1 85 ? -7.849 -24.836 -5.582 1.00 72.31 85 LEU A N 1
ATOM 664 C CA . LEU A 1 85 ? -7.564 -26.244 -5.873 1.00 72.31 85 LEU A CA 1
ATOM 665 C C . LEU A 1 85 ? -7.530 -27.119 -4.609 1.00 72.31 85 LEU A C 1
ATOM 667 O O . LEU A 1 85 ? -7.287 -28.314 -4.730 1.00 72.31 85 LEU A O 1
ATOM 671 N N . LEU A 1 86 ? -7.778 -26.565 -3.415 1.00 69.19 86 LEU A N 1
ATOM 672 C CA . LEU A 1 86 ? -7.681 -27.309 -2.150 1.00 69.19 86 LEU A CA 1
ATOM 673 C C . LEU A 1 86 ? -8.796 -28.358 -1.989 1.00 69.19 86 LEU A C 1
ATOM 675 O O . LEU A 1 86 ? -8.586 -29.350 -1.300 1.00 69.19 86 LEU A O 1
ATOM 679 N N . ASP A 1 87 ? -9.931 -28.186 -2.676 1.00 61.81 87 ASP A N 1
ATOM 680 C CA . ASP A 1 87 ? -11.012 -29.185 -2.748 1.00 61.81 87 ASP A CA 1
ATOM 681 C C . ASP A 1 87 ? -10.815 -30.220 -3.872 1.00 61.81 87 ASP A C 1
ATOM 683 O O . ASP A 1 87 ? -11.592 -31.173 -3.992 1.00 61.81 87 ASP A O 1
ATOM 687 N N . LYS A 1 88 ? -9.778 -30.081 -4.713 1.00 59.53 88 LYS A N 1
ATOM 688 C CA . LYS A 1 88 ? -9.426 -31.150 -5.651 1.00 59.53 88 LYS A CA 1
ATOM 689 C C . LYS A 1 88 ? -8.635 -32.211 -4.901 1.00 59.53 88 LYS A C 1
ATOM 691 O O . LYS A 1 88 ? -7.443 -32.064 -4.659 1.00 59.53 88 LYS A O 1
ATOM 696 N N . THR A 1 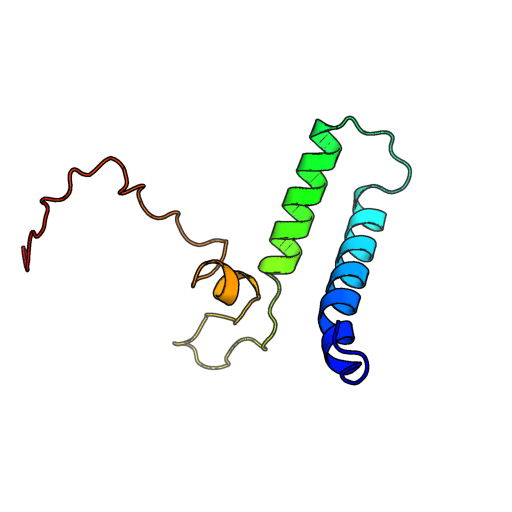89 ? -9.307 -33.322 -4.604 1.00 59.38 89 THR A N 1
ATOM 697 C CA . THR A 1 89 ? -8.664 -34.612 -4.317 1.00 59.38 89 THR A CA 1
ATOM 698 C C . THR A 1 89 ? -7.484 -34.817 -5.270 1.00 59.38 89 THR A C 1
ATOM 700 O O . THR A 1 89 ? -7.669 -34.645 -6.476 1.00 59.38 89 THR A O 1
ATOM 703 N N . GLU A 1 90 ? -6.312 -35.167 -4.733 1.00 57.34 90 GLU A N 1
ATOM 704 C CA . GLU A 1 90 ? -4.968 -35.189 -5.350 1.00 57.34 90 GLU A CA 1
ATOM 705 C C . GLU A 1 90 ? -4.779 -36.096 -6.596 1.00 57.34 90 GLU A C 1
ATOM 707 O O . GLU A 1 90 ? -3.708 -36.646 -6.821 1.00 57.34 90 GLU A O 1
ATOM 712 N N . ASN A 1 91 ? -5.785 -36.277 -7.450 1.00 59.06 91 ASN A N 1
ATOM 713 C CA . ASN A 1 91 ? -5.744 -37.195 -8.586 1.00 59.06 91 ASN A CA 1
ATOM 714 C C . ASN A 1 91 ? -6.317 -36.603 -9.878 1.00 59.06 91 ASN A C 1
ATOM 716 O O . ASN A 1 91 ? -7.080 -37.244 -10.595 1.00 59.06 91 ASN A O 1
ATOM 720 N N . THR A 1 92 ? -5.907 -35.390 -10.246 1.00 59.97 92 THR A N 1
ATOM 721 C CA . THR A 1 92 ? -6.019 -34.954 -11.650 1.00 59.97 92 THR A CA 1
ATOM 722 C C . THR A 1 92 ? -4.663 -34.564 -12.221 1.00 59.97 92 THR A C 1
ATOM 724 O O . THR A 1 92 ? -4.444 -33.461 -12.706 1.00 59.97 92 THR A O 1
ATOM 727 N N . LEU A 1 93 ? -3.757 -35.546 -12.255 1.00 57.41 93 LEU A N 1
ATOM 728 C CA . LEU A 1 93 ? -2.814 -35.676 -13.366 1.00 57.41 93 LEU A CA 1
ATOM 729 C C . LEU A 1 93 ? -3.594 -36.039 -14.646 1.00 57.41 93 LEU A C 1
ATOM 731 O O . LEU A 1 93 ? -3.398 -37.103 -15.225 1.00 57.41 93 LEU A O 1
ATOM 735 N N . SER A 1 94 ? -4.460 -35.151 -15.138 1.00 58.78 94 SER A N 1
ATOM 736 C CA . SER A 1 94 ? -4.878 -35.177 -16.546 1.00 58.78 94 SER A CA 1
ATOM 737 C C . SER A 1 94 ? -3.835 -34.415 -17.363 1.00 58.78 94 SER A C 1
ATOM 739 O O . SER A 1 94 ? -4.062 -33.336 -17.902 1.00 58.78 94 SER A O 1
ATOM 741 N N . ARG A 1 95 ? -2.635 -35.005 -17.352 1.00 65.00 95 ARG A N 1
ATOM 742 C CA . ARG A 1 95 ? -1.619 -35.009 -18.403 1.00 65.00 95 ARG A CA 1
ATOM 743 C C . ARG A 1 95 ? -2.262 -34.689 -19.755 1.00 65.00 95 ARG A C 1
ATOM 745 O O . ARG A 1 95 ? -3.023 -35.525 -20.213 1.00 65.00 95 ARG A O 1
ATOM 752 N N . TRP A 1 96 ? -1.918 -33.589 -20.422 1.00 53.62 96 TRP A N 1
ATOM 753 C CA . TRP A 1 96 ? -2.040 -33.545 -21.888 1.00 53.62 96 TRP A CA 1
ATOM 754 C C . TRP A 1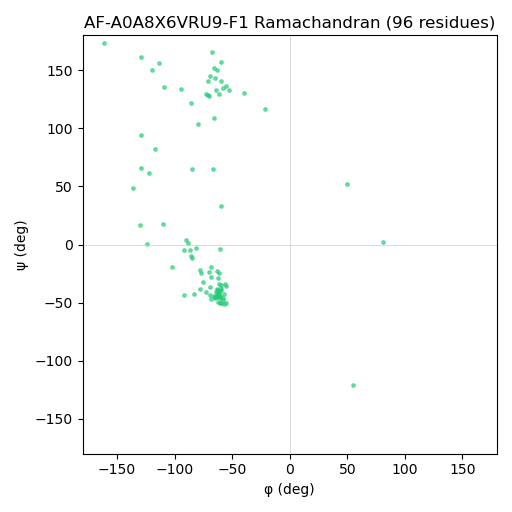 96 ? -3.409 -34.012 -22.452 1.00 53.62 96 TRP A C 1
ATOM 756 O O . TRP A 1 96 ? -3.464 -34.905 -23.295 1.00 53.62 96 TRP A O 1
ATOM 766 N N . GLN A 1 97 ? -4.513 -33.453 -21.955 1.00 50.94 97 GLN A N 1
ATOM 767 C CA . GLN A 1 97 ? -5.852 -33.603 -22.543 1.00 50.94 97 GLN A CA 1
ATOM 768 C C . GLN A 1 97 ? -6.441 -32.193 -22.704 1.00 50.94 97 GLN A C 1
ATOM 770 O O . GLN A 1 97 ? -6.972 -31.662 -21.735 1.00 50.94 97 GLN A O 1
ATOM 775 N N . ASN A 1 98 ? -6.363 -31.471 -23.819 1.00 41.28 98 ASN A N 1
ATOM 776 C CA . ASN A 1 98 ? -5.768 -31.642 -25.145 1.00 41.28 98 ASN A CA 1
ATOM 777 C C . ASN A 1 98 ? -5.029 -30.341 -25.484 1.00 41.28 98 ASN A C 1
ATOM 779 O O . ASN A 1 98 ? -5.500 -29.285 -25.001 1.00 41.28 98 ASN A O 1
#